Protein AF-A0A935D0E7-F1 (afdb_monomer_lite)

Radius of gyration: 33.86 Å; chains: 1; bounding box: 55×81×83 Å

Foldseek 3Di:
DDDPPPDDVVVVVVVVVVVVVVVVVVVVVVVVLVVLVVCLVVLLVVCCVQPVPVVVVVVVVLVVLCVVPVVVSVVVVVVCVSCVSVVSVVSVVVSVVVVVVVVVVVVVCVVVPVPPVDDDPPDPPPPPPPDPPDPDPVPDPPPPPVVPPD

Secondary structure (DSSP, 8-state):
--------HHHHHHHHHHHHHHHHHHHHHHHHHHHHHHHHHHHHHHHHHHHHHHHHHHHHHHHHHHHH-HHHHHHHHHHHHHTHHHHHHHHHHHHHHHHHHHHHHHHHHHTTTTSTTT-------TT-S-------GGG-----TTTT--

pLDDT: mean 80.81, std 18.35, range [42.19, 97.5]

Structure (mmCIF, N/CA/C/O backbone):
data_AF-A0A935D0E7-F1
#
_entry.id   AF-A0A935D0E7-F1
#
loop_
_atom_site.group_PDB
_atom_site.id
_atom_site.type_symbol
_atom_site.label_atom_id
_atom_site.label_alt_id
_atom_site.label_comp_id
_atom_site.label_asym_id
_atom_site.label_entity_id
_atom_site.label_seq_id
_atom_site.pdbx_PDB_ins_code
_atom_site.Cartn_x
_atom_site.Cartn_y
_atom_site.Cartn_z
_atom_site.occupancy
_atom_site.B_iso_or_equiv
_atom_site.auth_seq_id
_atom_site.auth_comp_id
_atom_site.auth_asym_id
_atom_site.auth_atom_id
_atom_site.pdbx_PDB_model_num
ATOM 1 N N . MET A 1 1 ? 31.004 20.300 -35.243 1.00 48.00 1 MET A N 1
ATOM 2 C CA . MET A 1 1 ? 31.658 19.564 -34.140 1.00 48.00 1 MET A CA 1
ATOM 3 C C . MET A 1 1 ? 30.841 18.300 -33.887 1.00 48.00 1 MET A C 1
ATOM 5 O O . MET A 1 1 ? 29.824 18.372 -33.214 1.00 48.00 1 MET A O 1
ATOM 9 N N . ASN A 1 2 ? 31.192 17.180 -34.531 1.00 52.72 2 ASN A N 1
ATOM 10 C CA . ASN A 1 2 ? 30.447 15.922 -34.398 1.00 52.72 2 ASN A CA 1
ATOM 11 C C . ASN A 1 2 ? 30.927 15.182 -33.148 1.00 52.72 2 ASN A C 1
ATOM 13 O O . ASN A 1 2 ? 32.074 14.750 -33.089 1.00 52.72 2 ASN A O 1
ATOM 17 N N . LYS A 1 3 ? 30.053 15.049 -32.148 1.00 64.88 3 LYS A N 1
ATOM 18 C CA . LYS A 1 3 ? 30.302 14.231 -30.961 1.00 64.88 3 LYS A CA 1
ATOM 19 C 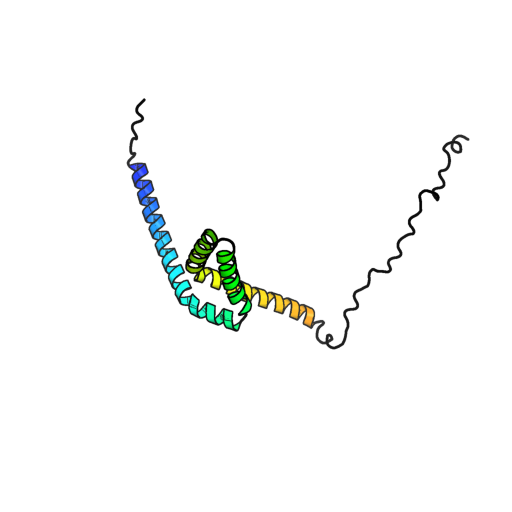C . LYS A 1 3 ? 29.925 12.791 -31.308 1.00 64.88 3 LYS A C 1
ATOM 21 O O . LYS A 1 3 ? 28.744 12.460 -31.346 1.00 64.88 3 LYS A O 1
ATOM 26 N N . SER A 1 4 ? 30.911 11.953 -31.620 1.00 63.38 4 SER A N 1
ATOM 27 C CA . SER A 1 4 ? 30.689 10.515 -31.759 1.00 63.38 4 SER A CA 1
ATOM 28 C C . SER A 1 4 ? 30.317 9.948 -30.387 1.00 63.38 4 SER A C 1
ATOM 30 O O . SER A 1 4 ? 31.065 10.064 -29.419 1.00 63.38 4 SER A O 1
ATOM 32 N N . ILE A 1 5 ? 29.116 9.382 -30.280 1.00 67.69 5 ILE A N 1
ATOM 33 C CA . ILE A 1 5 ? 28.682 8.659 -29.084 1.00 67.69 5 ILE A CA 1
ATOM 34 C C . ILE A 1 5 ? 29.410 7.312 -29.116 1.00 67.69 5 ILE A C 1
ATOM 36 O O . ILE A 1 5 ? 28.998 6.397 -29.826 1.00 67.69 5 ILE A O 1
ATOM 40 N N . SER A 1 6 ? 30.532 7.198 -28.404 1.00 67.06 6 SER A N 1
ATOM 41 C CA . SER A 1 6 ? 31.205 5.916 -28.212 1.00 67.06 6 SER A CA 1
ATOM 42 C C . SER A 1 6 ? 30.404 5.077 -27.214 1.00 67.06 6 SER A C 1
ATOM 44 O O . SER 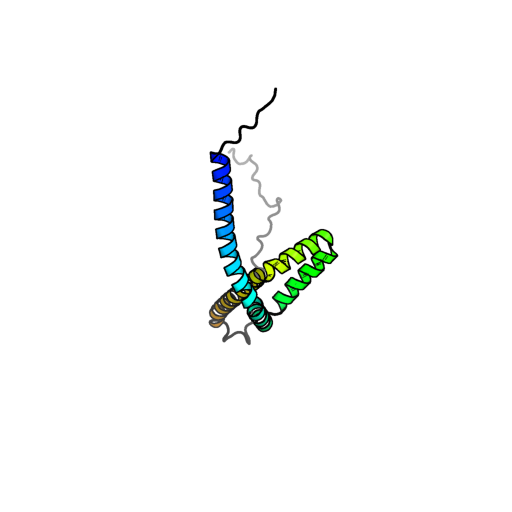A 1 6 ? 30.361 5.359 -26.016 1.00 67.06 6 SER A O 1
ATOM 46 N N . PHE A 1 7 ? 29.723 4.046 -27.716 1.00 65.12 7 PHE A N 1
ATOM 47 C CA . PHE A 1 7 ? 29.063 3.052 -26.874 1.00 65.12 7 PHE A CA 1
ATOM 48 C C . PHE A 1 7 ? 30.124 2.196 -26.180 1.00 65.12 7 PHE A C 1
ATOM 50 O O . PHE A 1 7 ? 30.702 1.286 -26.771 1.00 65.12 7 PHE A O 1
ATOM 57 N N . ASN A 1 8 ? 30.388 2.495 -24.909 1.00 78.44 8 ASN A N 1
ATOM 58 C CA . ASN A 1 8 ? 31.264 1.676 -24.081 1.00 78.44 8 ASN A CA 1
ATOM 59 C C . ASN A 1 8 ? 30.532 0.381 -23.702 1.00 78.44 8 ASN A C 1
ATOM 61 O O . ASN A 1 8 ? 29.491 0.419 -23.043 1.00 78.44 8 ASN A O 1
ATOM 65 N N . PHE A 1 9 ? 31.096 -0.769 -24.075 1.00 75.19 9 PHE A N 1
ATOM 66 C CA . PHE A 1 9 ? 30.544 -2.095 -23.766 1.00 75.19 9 PHE A CA 1
ATOM 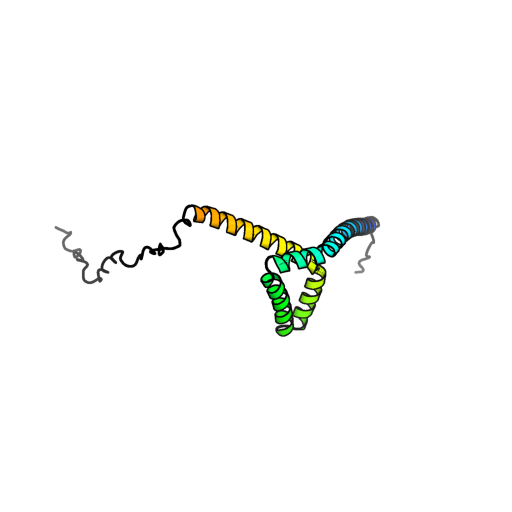67 C C . PHE A 1 9 ? 30.287 -2.289 -22.257 1.00 75.19 9 PHE A C 1
ATOM 69 O O . PHE A 1 9 ? 29.276 -2.868 -21.860 1.00 75.19 9 PHE A O 1
ATOM 76 N N . SER A 1 10 ? 31.127 -1.693 -21.403 1.00 80.62 10 SER A N 1
ATOM 77 C CA . SER A 1 10 ? 30.961 -1.685 -19.943 1.00 80.62 10 SER A CA 1
ATOM 78 C C . SER A 1 10 ? 29.691 -0.964 -19.466 1.00 80.62 10 SER A C 1
ATOM 80 O O . SER A 1 10 ? 29.066 -1.398 -18.502 1.00 80.62 10 SER A O 1
ATOM 82 N N . SER A 1 11 ? 29.263 0.109 -20.141 1.00 84.44 11 SER A N 1
ATOM 83 C CA . SER A 1 11 ? 28.008 0.806 -19.815 1.00 84.44 11 SER A CA 1
ATOM 84 C C . SER A 1 11 ? 26.786 -0.038 -20.180 1.00 84.44 11 SER A C 1
ATOM 86 O O . SER A 1 11 ? 25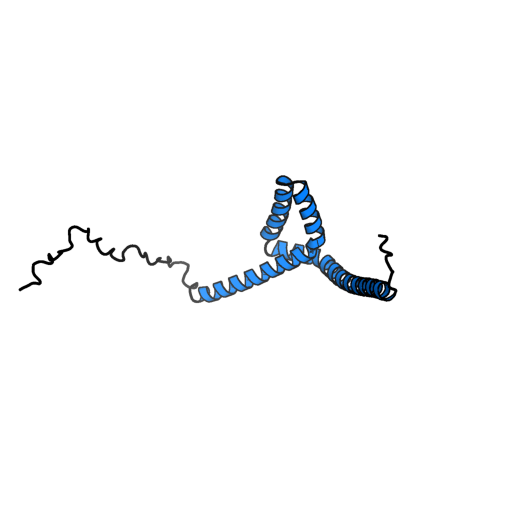.784 -0.024 -19.468 1.00 84.44 11 SER A O 1
ATOM 88 N N . LEU A 1 12 ? 26.889 -0.817 -21.258 1.00 87.94 12 LEU A N 1
ATOM 89 C CA . LEU A 1 12 ? 25.834 -1.717 -21.719 1.00 87.94 12 LEU A CA 1
ATOM 90 C C . LEU A 1 12 ? 25.657 -2.900 -20.752 1.00 87.94 12 LEU A C 1
ATOM 92 O O . LEU A 1 12 ? 24.531 -3.231 -20.383 1.00 87.94 12 LEU A O 1
ATOM 96 N N . ILE A 1 13 ? 26.768 -3.449 -20.244 1.00 92.12 13 ILE A N 1
ATOM 97 C CA . ILE A 1 13 ? 26.773 -4.456 -19.172 1.00 92.12 13 ILE A CA 1
ATOM 98 C C . ILE A 1 13 ? 26.092 -3.932 -17.898 1.00 92.12 13 ILE A C 1
ATOM 100 O O . ILE A 1 13 ? 25.287 -4.643 -17.300 1.00 92.12 13 ILE A O 1
ATOM 104 N N . GLY A 1 14 ? 26.349 -2.678 -17.507 1.00 93.38 14 GLY A N 1
ATOM 105 C CA . GLY A 1 14 ? 25.733 -2.069 -16.323 1.00 93.38 14 GLY A CA 1
ATOM 106 C C . GLY A 1 14 ? 24.210 -1.953 -16.436 1.00 93.38 14 GLY A C 1
ATOM 107 O O . GLY A 1 14 ? 23.494 -2.269 -15.487 1.00 93.38 14 GLY A O 1
ATOM 108 N N . ILE A 1 15 ? 23.704 -1.573 -17.613 1.00 94.44 15 ILE A N 1
ATOM 109 C CA . ILE A 1 15 ? 22.260 -1.504 -17.891 1.00 94.44 15 ILE A CA 1
ATOM 110 C C . ILE A 1 15 ? 21.629 -2.901 -17.846 1.00 94.44 15 ILE A C 1
ATOM 112 O O . ILE A 1 15 ? 20.557 -3.068 -17.268 1.00 94.44 15 ILE A O 1
ATOM 116 N N . ILE A 1 16 ? 22.299 -3.915 -18.403 1.00 95.31 16 ILE A N 1
ATOM 117 C CA . ILE A 1 16 ? 21.829 -5.307 -18.350 1.00 95.31 16 ILE A CA 1
ATOM 118 C C . ILE A 1 16 ? 21.747 -5.793 -16.900 1.00 95.31 16 ILE A C 1
ATOM 120 O O . ILE A 1 16 ? 20.733 -6.362 -16.504 1.00 95.31 16 ILE A O 1
ATOM 124 N N . ILE A 1 17 ? 22.771 -5.526 -16.087 1.00 96.12 17 ILE A N 1
ATOM 125 C CA . ILE A 1 17 ? 22.786 -5.895 -14.665 1.00 96.12 17 ILE A CA 1
ATOM 126 C C . ILE A 1 17 ? 21.652 -5.195 -13.909 1.00 96.12 17 ILE A C 1
ATOM 128 O O . ILE A 1 17 ? 20.941 -5.847 -13.146 1.00 96.12 17 ILE A O 1
ATOM 132 N N . LEU A 1 18 ? 21.431 -3.898 -14.156 1.00 96.56 18 LEU A N 1
ATOM 133 C CA . LEU A 1 18 ? 20.319 -3.145 -13.572 1.00 96.56 18 LEU A CA 1
ATOM 134 C C . LEU A 1 18 ? 18.964 -3.762 -13.949 1.00 96.56 18 LEU A C 1
ATOM 136 O O . LEU A 1 18 ? 18.104 -3.917 -13.086 1.00 96.56 18 LEU A O 1
ATOM 140 N N . LEU A 1 19 ? 18.774 -4.137 -15.216 1.00 96.56 19 LEU A N 1
ATOM 141 C CA . LEU A 1 19 ? 17.540 -4.765 -15.693 1.00 96.56 19 LEU A CA 1
ATOM 142 C C . LEU A 1 19 ? 17.312 -6.136 -15.052 1.00 96.56 19 LEU A C 1
ATOM 144 O O . LEU A 1 19 ? 16.203 -6.417 -14.606 1.00 96.56 19 LEU A O 1
ATOM 148 N N . VAL A 1 20 ? 18.351 -6.970 -14.956 1.00 97.44 20 VAL A N 1
ATOM 149 C CA . VAL A 1 20 ? 18.270 -8.290 -14.309 1.00 97.44 20 VAL A CA 1
ATOM 150 C C . VAL A 1 20 ? 17.959 -8.143 -12.820 1.00 97.44 20 VAL A C 1
ATOM 152 O O . VAL A 1 20 ? 17.071 -8.822 -12.302 1.00 97.44 20 VAL A O 1
ATOM 155 N N . PHE A 1 21 ? 18.636 -7.224 -12.132 1.00 97.50 21 PHE A N 1
ATOM 156 C CA . PHE A 1 21 ? 18.396 -6.958 -10.716 1.00 97.50 21 PHE A CA 1
ATOM 157 C C . PHE A 1 21 ? 17.000 -6.371 -10.467 1.00 97.50 21 PHE A C 1
ATOM 159 O O . PHE A 1 21 ? 16.285 -6.815 -9.568 1.00 97.50 21 PHE A O 1
ATOM 166 N N . GLY A 1 22 ? 16.570 -5.424 -11.303 1.00 97.44 22 GLY A N 1
ATOM 167 C CA . GLY A 1 22 ? 15.228 -4.851 -11.262 1.00 97.44 22 GLY A CA 1
ATOM 168 C C . GLY A 1 22 ? 14.145 -5.900 -11.511 1.00 97.44 22 GLY A C 1
ATOM 169 O O . GLY A 1 22 ? 13.152 -5.936 -10.787 1.00 97.44 22 GLY A O 1
ATOM 170 N N . TYR A 1 23 ? 14.356 -6.806 -12.468 1.00 97.06 23 TYR A N 1
ATOM 171 C CA . TYR A 1 23 ? 13.462 -7.936 -12.717 1.00 97.06 23 TYR A CA 1
ATOM 172 C C . TYR A 1 23 ? 13.373 -8.871 -11.507 1.00 97.06 23 TYR A C 1
ATOM 174 O O . TYR A 1 23 ? 12.277 -9.279 -11.120 1.00 97.06 23 TYR A O 1
ATOM 182 N N . PHE A 1 24 ? 14.507 -9.176 -10.872 1.00 97.25 24 PHE A N 1
ATOM 183 C CA . PHE A 1 24 ? 14.535 -9.995 -9.664 1.00 97.25 24 PHE A CA 1
ATOM 184 C C . PHE A 1 24 ? 13.732 -9.353 -8.520 1.00 97.25 24 PHE A C 1
ATOM 186 O O . PHE A 1 24 ? 12.837 -9.993 -7.966 1.00 97.25 24 PHE A O 1
ATOM 193 N N . LEU A 1 25 ? 13.970 -8.070 -8.221 1.00 97.31 25 LEU A N 1
ATOM 194 C CA . LEU A 1 25 ? 13.200 -7.306 -7.228 1.00 97.31 25 LEU A CA 1
ATOM 195 C C . LEU A 1 25 ? 11.705 -7.270 -7.557 1.00 97.31 25 LEU A C 1
ATOM 197 O O . LEU A 1 25 ? 10.868 -7.474 -6.677 1.00 97.31 25 LEU A O 1
ATOM 201 N N . PHE A 1 26 ? 11.361 -7.043 -8.825 1.00 96.69 26 PHE A N 1
ATOM 202 C CA . PHE A 1 26 ? 9.977 -7.025 -9.284 1.00 96.69 26 PHE A CA 1
ATOM 203 C C . PHE A 1 26 ? 9.298 -8.388 -9.106 1.00 96.69 26 PHE A C 1
ATOM 205 O O . PHE A 1 26 ? 8.142 -8.449 -8.692 1.00 96.69 26 PHE A O 1
ATOM 212 N N . SER A 1 27 ? 10.015 -9.487 -9.352 1.00 95.69 27 SER A N 1
ATOM 213 C CA . SER A 1 27 ? 9.513 -10.847 -9.129 1.00 95.69 27 SER A CA 1
ATOM 214 C C . SER A 1 27 ? 9.188 -11.096 -7.653 1.00 95.69 27 SER A C 1
ATOM 216 O O . SER A 1 27 ? 8.107 -11.587 -7.324 1.00 95.69 27 SER A O 1
ATOM 218 N N . VAL A 1 28 ? 10.073 -10.670 -6.749 1.00 96.44 28 VAL A N 1
ATOM 219 C CA . VAL A 1 28 ? 9.840 -10.750 -5.300 1.00 96.44 28 VAL A CA 1
ATOM 220 C C . VAL A 1 28 ? 8.627 -9.906 -4.898 1.00 96.44 28 VAL A C 1
ATOM 222 O O . VAL A 1 28 ? 7.715 -10.404 -4.237 1.00 96.44 28 VAL A O 1
ATOM 225 N N . ALA A 1 29 ? 8.561 -8.651 -5.351 1.00 95.12 29 ALA A N 1
ATOM 226 C CA . ALA A 1 29 ? 7.433 -7.762 -5.078 1.00 95.12 29 ALA A CA 1
ATOM 227 C C . ALA A 1 29 ? 6.103 -8.333 -5.598 1.00 95.12 29 ALA A C 1
ATOM 229 O O . ALA A 1 29 ? 5.084 -8.246 -4.912 1.00 95.12 29 ALA A O 1
ATOM 230 N N . LYS A 1 30 ? 6.111 -8.976 -6.772 1.00 95.25 30 LYS A N 1
ATOM 231 C CA . LYS A 1 30 ? 4.942 -9.648 -7.351 1.00 95.25 30 LYS A CA 1
ATOM 232 C C . LYS A 1 30 ? 4.418 -10.755 -6.439 1.00 95.25 30 LYS A C 1
ATOM 234 O O . LYS A 1 30 ? 3.206 -10.857 -6.267 1.00 95.25 30 LYS A O 1
ATOM 239 N N . ILE A 1 31 ? 5.295 -11.561 -5.841 1.00 95.75 31 ILE A N 1
ATOM 240 C CA . ILE A 1 31 ? 4.883 -12.625 -4.912 1.00 95.75 31 ILE A CA 1
ATOM 241 C C . ILE A 1 31 ? 4.167 -12.018 -3.699 1.00 95.75 31 ILE A C 1
ATOM 243 O O . ILE A 1 31 ? 3.050 -12.428 -3.383 1.00 95.75 31 ILE A O 1
ATOM 247 N N . PHE A 1 32 ? 4.752 -10.995 -3.069 1.00 94.88 32 PHE A N 1
ATOM 248 C CA . PHE A 1 32 ? 4.113 -10.296 -1.947 1.00 94.88 32 PHE A CA 1
ATOM 249 C C . PHE A 1 32 ? 2.775 -9.664 -2.339 1.00 94.88 32 PHE A C 1
ATOM 251 O O . PHE A 1 32 ? 1.798 -9.775 -1.597 1.00 94.88 32 PHE A O 1
ATOM 258 N N . TYR A 1 33 ? 2.708 -9.053 -3.523 1.00 94.31 33 TYR A N 1
ATOM 259 C CA . TYR A 1 33 ? 1.476 -8.474 -4.043 1.00 94.31 33 TYR A CA 1
ATOM 260 C C . TYR A 1 33 ? 0.376 -9.523 -4.207 1.00 94.31 33 TYR A C 1
ATOM 262 O O . TYR A 1 33 ? -0.748 -9.294 -3.772 1.00 94.31 33 TYR A O 1
ATOM 270 N N . ILE A 1 34 ? 0.695 -10.689 -4.777 1.00 94.94 34 ILE A N 1
ATOM 271 C CA . ILE A 1 34 ? -0.259 -11.793 -4.944 1.00 94.94 34 ILE A CA 1
ATOM 272 C C . ILE A 1 34 ? -0.781 -12.260 -3.582 1.00 94.94 34 ILE A C 1
ATOM 274 O O . ILE A 1 34 ? -1.988 -12.422 -3.419 1.00 94.94 34 ILE A O 1
ATOM 278 N N . ILE A 1 35 ? 0.097 -12.425 -2.590 1.00 95.31 35 ILE A N 1
ATOM 279 C CA . ILE A 1 35 ? -0.304 -12.813 -1.229 1.00 95.31 35 ILE A CA 1
ATOM 280 C C . ILE A 1 35 ? -1.282 -11.786 -0.646 1.00 95.31 35 ILE A C 1
ATOM 282 O O . ILE A 1 35 ? -2.337 -12.153 -0.128 1.00 95.31 35 ILE A O 1
ATOM 286 N N . PHE A 1 36 ? -0.972 -10.494 -0.764 1.00 94.50 36 PHE A N 1
ATOM 287 C CA . PHE A 1 36 ? -1.849 -9.432 -0.271 1.00 94.50 36 PHE A CA 1
ATOM 288 C C . PHE A 1 36 ? -3.168 -9.360 -1.051 1.00 94.50 36 PHE A C 1
ATOM 290 O O . PHE A 1 36 ? -4.218 -9.065 -0.475 1.00 94.50 36 PHE A O 1
ATOM 297 N N . LEU A 1 37 ? -3.144 -9.657 -2.349 1.00 95.44 37 LEU A N 1
ATOM 298 C CA . LEU A 1 37 ? -4.340 -9.719 -3.179 1.00 95.44 37 LEU A CA 1
ATOM 299 C C . LEU A 1 37 ? -5.262 -10.862 -2.732 1.00 95.44 37 LEU A C 1
ATOM 301 O O . LEU A 1 37 ? -6.463 -10.653 -2.602 1.00 95.44 37 LEU A O 1
ATOM 305 N N . TYR A 1 38 ? -4.721 -12.034 -2.394 1.00 95.75 38 TYR A N 1
ATOM 306 C CA . TYR A 1 38 ? -5.510 -13.119 -1.796 1.00 95.75 38 TYR A CA 1
ATOM 307 C C . TYR A 1 38 ? -6.000 -12.792 -0.380 1.00 95.75 38 TYR A C 1
ATOM 309 O O . TYR A 1 38 ? -7.099 -13.193 -0.001 1.00 95.75 38 TYR A O 1
ATOM 317 N N . ALA A 1 39 ? -5.232 -12.022 0.394 1.00 95.06 39 ALA A N 1
ATOM 318 C CA . ALA A 1 39 ? -5.653 -11.549 1.712 1.00 95.06 39 ALA A CA 1
ATOM 319 C C . ALA A 1 39 ? -6.726 -10.446 1.646 1.00 95.06 39 ALA A C 1
ATOM 321 O O . ALA A 1 39 ? -7.443 -10.224 2.618 1.00 95.06 39 ALA A O 1
ATOM 322 N N . THR A 1 40 ? -6.866 -9.759 0.509 1.00 94.94 40 THR A N 1
ATOM 323 C CA . THR A 1 40 ? -7.803 -8.641 0.304 1.00 94.94 40 THR A CA 1
ATOM 324 C C . THR A 1 40 ? -9.254 -8.974 0.661 1.00 94.94 40 THR A C 1
ATOM 326 O O . THR A 1 40 ? -9.811 -8.242 1.479 1.00 94.94 40 THR A O 1
ATOM 329 N N . PRO A 1 41 ? -9.895 -10.038 0.130 1.00 95.00 41 PRO A N 1
ATOM 330 C CA . PRO A 1 41 ? -11.271 -10.370 0.505 1.00 95.00 41 PRO A CA 1
ATOM 331 C C . PRO A 1 41 ? -11.418 -10.615 2.012 1.00 95.00 41 PRO A C 1
ATOM 333 O O . PRO A 1 41 ? -12.366 -10.124 2.624 1.00 95.00 41 PRO A O 1
ATOM 336 N N . LEU A 1 42 ? -10.447 -11.296 2.628 1.00 95.94 42 LEU A N 1
ATOM 337 C CA . LEU A 1 42 ? -10.443 -11.551 4.067 1.00 95.94 42 LEU A CA 1
ATOM 338 C C . LEU A 1 42 ? -10.334 -10.245 4.873 1.00 95.94 42 LEU A C 1
ATOM 340 O O . LEU A 1 42 ? -11.109 -10.024 5.803 1.00 95.94 42 LEU A O 1
ATOM 344 N N . LEU A 1 43 ? -9.410 -9.355 4.496 1.00 95.06 43 LEU A N 1
ATOM 345 C CA . LEU A 1 43 ? -9.233 -8.044 5.128 1.00 95.06 43 LEU A CA 1
ATOM 346 C C . LEU A 1 43 ? -10.473 -7.167 4.975 1.00 95.06 43 LEU A C 1
ATOM 348 O O . LEU A 1 43 ? -10.861 -6.483 5.919 1.00 95.06 43 LEU A O 1
ATOM 352 N N . LEU A 1 44 ? -11.109 -7.194 3.806 1.00 95.25 44 LEU A N 1
ATOM 353 C CA . LEU A 1 44 ? -12.296 -6.397 3.527 1.00 95.25 44 LEU A CA 1
ATOM 354 C C . LEU A 1 44 ? -13.456 -6.812 4.440 1.00 95.25 44 LEU A C 1
ATOM 356 O O . LEU A 1 44 ? -14.083 -5.948 5.052 1.00 95.25 44 LEU A O 1
ATOM 360 N N . ILE A 1 45 ? -13.675 -8.120 4.612 1.00 95.81 45 ILE A N 1
ATOM 361 C CA . ILE A 1 45 ? -14.669 -8.661 5.553 1.00 95.81 45 ILE A CA 1
ATOM 362 C C . ILE A 1 45 ? -14.313 -8.275 6.995 1.00 95.81 45 ILE A C 1
ATOM 364 O O . ILE A 1 45 ? -15.168 -7.780 7.730 1.00 95.81 45 ILE A O 1
ATOM 368 N N . ALA A 1 46 ? -13.050 -8.437 7.400 1.00 94.75 46 ALA A N 1
ATOM 369 C CA . ALA A 1 46 ? -12.603 -8.104 8.752 1.00 94.75 46 ALA A CA 1
ATOM 370 C C . ALA A 1 46 ? -12.814 -6.616 9.089 1.00 94.75 46 ALA A C 1
ATOM 372 O O . ALA A 1 46 ? -13.336 -6.283 10.155 1.00 94.75 46 ALA A O 1
ATOM 373 N N . ILE A 1 47 ? -12.467 -5.713 8.168 1.00 95.12 47 ILE A N 1
ATOM 374 C CA . ILE A 1 47 ? -12.665 -4.266 8.325 1.00 95.12 47 ILE A CA 1
ATOM 375 C C . ILE A 1 47 ? -14.153 -3.927 8.376 1.00 95.12 47 ILE A C 1
ATOM 377 O O . ILE A 1 47 ? -14.553 -3.091 9.185 1.00 95.12 47 ILE A O 1
ATOM 381 N N . LEU A 1 48 ? -14.979 -4.577 7.553 1.00 95.69 48 LEU A N 1
ATOM 382 C CA . LEU A 1 48 ? -16.420 -4.340 7.534 1.00 95.69 48 LEU A CA 1
ATOM 383 C C . LEU A 1 48 ? -17.072 -4.697 8.878 1.00 95.69 48 LEU A C 1
ATOM 385 O O . LEU A 1 48 ? -17.922 -3.950 9.357 1.00 95.69 48 LEU A O 1
ATOM 389 N N . ILE A 1 49 ? -16.636 -5.791 9.507 1.00 95.31 49 ILE A N 1
ATOM 390 C CA . ILE A 1 49 ? -17.112 -6.207 10.834 1.00 95.31 49 ILE A CA 1
ATOM 391 C C . ILE A 1 49 ? -16.588 -5.265 11.925 1.00 95.31 49 ILE A C 1
ATOM 393 O O . ILE A 1 49 ? -17.324 -4.913 12.842 1.00 95.31 49 ILE A O 1
ATOM 397 N N . MET A 1 50 ? -15.320 -4.848 11.853 1.00 93.12 50 MET A N 1
ATOM 398 C CA . MET A 1 50 ? -14.715 -4.042 12.914 1.00 93.12 50 MET A CA 1
ATOM 399 C C . MET A 1 50 ? -15.098 -2.560 12.876 1.00 93.12 50 MET A C 1
ATOM 401 O O . MET A 1 50 ? -15.334 -1.982 13.935 1.00 93.12 50 MET A O 1
ATOM 405 N N . LYS A 1 51 ? -15.051 -1.920 11.702 1.00 92.75 51 LYS A N 1
ATOM 406 C CA . LYS A 1 51 ? -15.265 -0.472 11.537 1.00 92.75 51 LYS A CA 1
ATOM 407 C C . LYS A 1 51 ? -15.596 -0.117 10.082 1.00 92.75 51 LYS A C 1
ATOM 409 O O . LYS A 1 51 ? -14.781 0.467 9.359 1.00 92.75 51 LYS A O 1
ATOM 414 N N . LYS A 1 52 ? -16.812 -0.468 9.652 1.00 93.50 52 LYS A N 1
ATOM 415 C CA . LYS A 1 52 ? -17.331 -0.239 8.288 1.00 93.50 52 LYS A CA 1
ATOM 416 C C . LYS A 1 52 ? -17.221 1.215 7.818 1.00 93.50 52 LYS A C 1
ATOM 418 O O . LYS A 1 52 ? -17.045 1.470 6.627 1.00 93.50 52 LYS A O 1
ATOM 423 N N . GLU A 1 53 ? -17.281 2.178 8.736 1.00 92.94 53 GLU A N 1
ATOM 424 C CA . GLU A 1 53 ? -17.242 3.610 8.438 1.00 92.94 53 GLU A CA 1
ATOM 425 C C . GLU A 1 53 ? -15.924 4.015 7.770 1.00 92.94 53 GLU A C 1
ATOM 427 O O . GLU A 1 53 ? -15.932 4.883 6.895 1.00 92.94 53 GLU A O 1
ATOM 432 N N . LEU A 1 54 ? -14.795 3.378 8.123 1.00 91.12 54 LEU A N 1
ATOM 433 C CA . LEU A 1 54 ? -13.513 3.649 7.461 1.00 91.12 54 LEU A CA 1
ATOM 434 C C . LEU A 1 54 ? -13.559 3.268 5.981 1.00 91.12 54 LEU A C 1
ATOM 436 O O . LEU A 1 54 ? -13.096 4.041 5.140 1.00 91.12 54 LEU A O 1
ATOM 440 N N . LEU A 1 55 ? -14.133 2.103 5.678 1.00 92.81 55 LEU A N 1
ATOM 441 C CA . LEU A 1 55 ? -14.219 1.580 4.319 1.00 92.81 55 LEU A CA 1
ATOM 442 C C . LEU A 1 55 ? -15.119 2.474 3.455 1.00 92.81 55 LEU A C 1
ATOM 444 O O . LEU A 1 55 ? -14.709 2.932 2.388 1.00 92.81 55 LEU A O 1
ATOM 448 N N . PHE A 1 56 ? -16.315 2.807 3.947 1.00 94.75 56 PHE A N 1
ATOM 449 C CA . PHE A 1 56 ? -17.234 3.696 3.234 1.00 94.75 56 PHE A CA 1
ATOM 450 C C . PHE A 1 56 ? -16.678 5.112 3.078 1.00 94.75 56 PHE A C 1
ATOM 452 O O . PHE A 1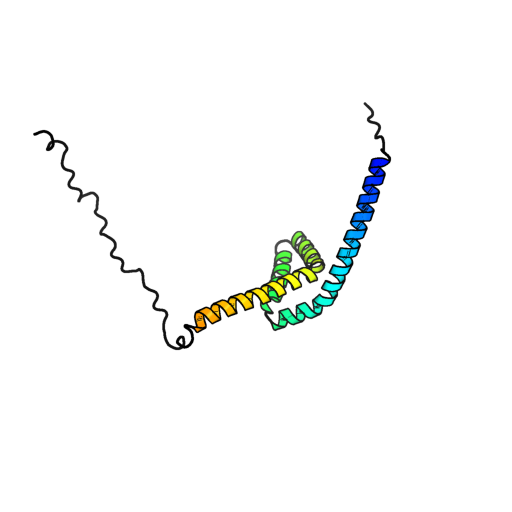 56 ? -16.819 5.708 2.012 1.00 94.75 56 PHE A O 1
ATOM 459 N N . SER A 1 57 ? -16.010 5.651 4.102 1.00 94.25 57 SER A N 1
ATOM 460 C CA . SER A 1 57 ? -15.365 6.966 4.023 1.00 94.25 57 SER A CA 1
ATOM 461 C C . SER A 1 57 ? -14.279 6.995 2.947 1.00 94.25 57 SER A C 1
ATOM 463 O O . SER A 1 57 ? -14.183 7.963 2.194 1.00 94.25 57 SER A O 1
ATOM 465 N N . TYR A 1 58 ? -13.499 5.921 2.812 1.00 92.88 58 TYR A N 1
ATOM 466 C CA . TYR A 1 58 ? -12.486 5.799 1.768 1.00 92.88 58 TYR A CA 1
ATOM 467 C C . TYR A 1 58 ? -13.085 5.802 0.357 1.00 92.88 58 TYR A C 1
ATOM 469 O O . TYR A 1 58 ? -12.705 6.644 -0.460 1.00 92.88 58 TYR A O 1
ATOM 477 N N . PHE A 1 59 ? -14.074 4.948 0.079 1.00 93.00 59 PHE A N 1
ATOM 478 C CA . PHE A 1 59 ? -14.718 4.927 -1.240 1.00 93.00 59 PHE A CA 1
ATOM 479 C C . PHE A 1 59 ? -15.482 6.222 -1.536 1.00 93.00 59 PHE A C 1
ATOM 481 O O . PHE A 1 59 ? -15.449 6.719 -2.663 1.00 93.00 59 PHE A O 1
ATOM 488 N N . LYS A 1 60 ? -16.098 6.835 -0.518 1.00 95.31 60 LYS A N 1
ATOM 489 C CA . LYS A 1 60 ? -16.728 8.154 -0.641 1.00 95.31 60 LYS A CA 1
ATOM 490 C C . LYS A 1 60 ? -15.711 9.220 -1.045 1.00 95.31 60 LYS A C 1
ATOM 492 O O . LYS A 1 60 ? -16.005 10.006 -1.938 1.00 95.31 60 LYS A O 1
ATOM 497 N N . LYS A 1 61 ? -14.513 9.234 -0.447 1.00 93.75 61 LYS A N 1
ATOM 498 C CA . LYS A 1 61 ? -13.436 10.169 -0.821 1.00 93.75 61 LYS A CA 1
ATOM 499 C C . LYS A 1 61 ? -13.009 9.998 -2.275 1.00 93.75 61 LYS A C 1
ATOM 501 O O . LYS A 1 61 ? -12.874 10.998 -2.970 1.00 93.75 61 LYS A O 1
ATOM 506 N N . ILE A 1 62 ? -12.857 8.761 -2.751 1.00 93.38 62 ILE A N 1
ATOM 507 C CA . ILE A 1 62 ? -12.538 8.491 -4.162 1.00 93.38 62 ILE A CA 1
ATOM 508 C C . ILE A 1 62 ? -13.633 9.056 -5.074 1.00 93.38 62 ILE A C 1
ATOM 510 O O . ILE A 1 62 ? -13.333 9.807 -5.999 1.00 93.38 62 ILE A O 1
ATOM 514 N N . GLY A 1 63 ? -14.902 8.769 -4.774 1.00 94.12 63 GLY A N 1
ATOM 515 C CA . GLY A 1 63 ? -16.032 9.287 -5.547 1.00 94.12 63 GLY A CA 1
ATOM 516 C C . GLY A 1 63 ? -16.104 10.816 -5.551 1.00 94.12 63 GLY A C 1
ATOM 517 O O . GLY A 1 63 ? -16.339 11.423 -6.594 1.00 94.12 63 GLY A O 1
ATOM 518 N N . THR A 1 64 ? -15.856 11.459 -4.409 1.00 95.06 64 THR A N 1
ATOM 519 C CA . THR A 1 64 ? -15.795 12.923 -4.316 1.00 95.06 64 THR A CA 1
ATOM 520 C C . THR A 1 64 ? -14.635 13.491 -5.137 1.00 95.06 64 THR A C 1
ATOM 522 O O . THR A 1 64 ? -14.834 14.463 -5.859 1.00 95.06 64 THR A O 1
ATOM 525 N N . ASN A 1 65 ? -13.455 12.866 -5.102 1.00 93.44 65 ASN A N 1
ATOM 526 C CA . ASN A 1 65 ? -12.292 13.312 -5.875 1.00 93.44 65 ASN A CA 1
ATOM 527 C C . ASN A 1 65 ? -12.542 13.243 -7.388 1.00 93.44 65 ASN A C 1
ATOM 529 O O . ASN A 1 65 ? -12.124 14.142 -8.112 1.00 93.44 65 ASN A O 1
ATOM 533 N N . ILE A 1 66 ? -13.261 12.217 -7.858 1.00 94.69 66 ILE A N 1
ATOM 534 C CA . ILE A 1 66 ? -13.677 12.098 -9.264 1.00 94.69 66 ILE A CA 1
ATOM 535 C C . ILE A 1 66 ? -14.645 13.224 -9.648 1.00 94.69 66 ILE A C 1
ATOM 537 O O . ILE A 1 66 ? -14.531 13.780 -10.734 1.00 94.69 66 ILE A O 1
ATOM 541 N N . LYS A 1 67 ? -15.576 13.598 -8.764 1.00 94.69 67 LYS A N 1
ATOM 542 C CA . LYS A 1 67 ? -16.526 14.692 -9.031 1.00 94.69 67 LYS A CA 1
ATOM 543 C C . LYS A 1 67 ? -15.861 16.069 -9.060 1.00 94.69 67 LYS A C 1
ATOM 545 O O . LYS A 1 67 ? -16.251 16.898 -9.871 1.00 94.69 67 LYS A O 1
ATOM 550 N N . LEU A 1 68 ? -14.895 16.314 -8.171 1.00 94.62 68 LEU A N 1
ATOM 551 C CA . LEU A 1 68 ? -14.198 17.601 -8.073 1.00 94.62 68 LEU A CA 1
ATOM 552 C C . LEU A 1 68 ? -13.218 17.815 -9.231 1.00 94.62 68 LEU A C 1
ATOM 554 O O . LEU A 1 68 ? -13.198 18.886 -9.827 1.00 94.62 68 LEU A O 1
ATOM 558 N N . SER A 1 69 ? -12.436 16.786 -9.559 1.00 94.12 69 SER A N 1
ATOM 559 C CA . SER A 1 69 ? -11.421 16.840 -10.610 1.00 94.12 69 SER A CA 1
ATOM 560 C C . SER A 1 69 ? -11.443 15.533 -11.402 1.00 94.12 69 SER A C 1
ATOM 562 O O . SER A 1 69 ? -10.716 14.612 -11.038 1.00 94.12 69 SER A O 1
ATOM 564 N N . PRO A 1 70 ? -12.226 15.420 -12.491 1.00 92.75 70 PRO A N 1
ATOM 565 C CA . PRO A 1 70 ? -12.455 14.147 -13.180 1.00 92.75 70 PRO A CA 1
ATOM 566 C C . PRO A 1 70 ? -11.177 13.426 -13.610 1.00 92.75 70 PRO A C 1
ATOM 568 O O . PRO A 1 70 ? -10.985 12.265 -13.263 1.00 92.75 70 PRO A O 1
ATOM 571 N N . LEU A 1 71 ? -10.259 14.120 -14.290 1.00 95.25 71 LEU A N 1
ATOM 572 C CA . LEU A 1 71 ? -9.015 13.515 -14.778 1.00 95.25 71 LEU A CA 1
ATOM 573 C C . LEU A 1 71 ? -8.139 12.996 -13.626 1.00 95.25 71 LEU A C 1
ATOM 575 O O . LEU A 1 71 ? -7.756 11.827 -13.596 1.00 95.25 71 LEU A O 1
ATOM 579 N N . VAL A 1 72 ? -7.856 13.865 -12.653 1.00 93.88 72 VAL A N 1
ATOM 580 C CA . VAL A 1 72 ? -7.004 13.540 -11.499 1.00 93.88 72 VAL A CA 1
ATOM 581 C C . VAL A 1 72 ? -7.673 12.499 -10.601 1.00 93.88 72 VAL A C 1
ATOM 583 O O . VAL A 1 72 ? -7.019 11.585 -10.109 1.00 93.88 72 VAL A O 1
ATOM 586 N N . GLY A 1 73 ? -8.983 12.601 -10.403 1.00 92.38 73 GLY A N 1
ATOM 587 C CA . GLY A 1 73 ? -9.770 11.684 -9.593 1.00 92.38 73 GLY A CA 1
ATOM 588 C C . GLY A 1 73 ? -9.835 10.283 -10.190 1.00 92.38 73 GLY A C 1
ATOM 589 O O . GLY A 1 73 ? -9.701 9.318 -9.443 1.00 92.38 73 GLY A O 1
ATOM 590 N N . ILE A 1 74 ? -9.971 10.153 -11.515 1.00 94.62 74 ILE A N 1
ATOM 591 C CA . ILE A 1 74 ? -9.928 8.855 -12.206 1.00 94.62 74 ILE A CA 1
ATOM 592 C C . ILE A 1 74 ? -8.535 8.235 -12.091 1.00 94.62 74 ILE A C 1
ATOM 594 O O . ILE A 1 74 ? -8.429 7.076 -11.696 1.00 94.62 74 ILE A O 1
ATOM 598 N N . LEU A 1 75 ? -7.471 9.000 -12.363 1.00 95.88 75 LEU A N 1
ATOM 599 C CA . LEU A 1 75 ? -6.092 8.523 -12.197 1.00 95.88 75 LEU A CA 1
ATOM 600 C C . LEU A 1 75 ? -5.844 8.041 -10.762 1.00 95.88 75 LEU A C 1
ATOM 602 O O . LEU A 1 75 ? -5.388 6.918 -10.553 1.00 95.88 75 LEU A O 1
ATOM 606 N N . ASN A 1 76 ? -6.235 8.844 -9.772 1.00 93.25 76 ASN A N 1
ATOM 607 C CA . ASN A 1 76 ? -6.140 8.476 -8.362 1.00 93.25 76 ASN A CA 1
ATOM 608 C C . ASN A 1 76 ? -6.989 7.247 -8.021 1.00 93.25 76 ASN A C 1
ATOM 610 O O . ASN A 1 76 ? -6.559 6.425 -7.220 1.00 93.25 76 ASN A O 1
ATOM 614 N N . GLY A 1 77 ? -8.173 7.103 -8.618 1.00 94.31 77 GLY A N 1
ATOM 615 C CA . GLY A 1 77 ? -9.040 5.940 -8.449 1.00 94.31 77 GLY A CA 1
ATOM 616 C C . GLY A 1 77 ? -8.401 4.657 -8.979 1.00 94.31 77 GLY A C 1
ATOM 617 O O . GLY A 1 77 ? -8.386 3.654 -8.269 1.00 94.31 77 GLY A O 1
ATOM 618 N N . ILE A 1 78 ? -7.806 4.701 -10.175 1.00 95.94 78 ILE A N 1
ATOM 619 C CA . ILE A 1 78 ? -7.088 3.568 -10.781 1.00 95.94 78 ILE A CA 1
ATOM 620 C C . ILE A 1 78 ? -5.885 3.179 -9.920 1.00 95.94 78 ILE A C 1
ATOM 622 O O . ILE A 1 78 ? -5.717 2.006 -9.589 1.00 95.94 78 ILE A O 1
ATOM 626 N N . VAL A 1 79 ? -5.081 4.159 -9.497 1.00 95.75 79 VAL A N 1
ATOM 627 C CA . VAL A 1 79 ? -3.952 3.918 -8.588 1.00 95.75 79 VAL A CA 1
ATOM 628 C C . VAL A 1 79 ? -4.448 3.325 -7.268 1.00 95.75 79 VAL A C 1
ATOM 630 O O . VAL A 1 79 ? -3.903 2.327 -6.808 1.00 95.75 79 VAL A O 1
ATOM 633 N N . SER A 1 80 ? -5.523 3.860 -6.683 1.00 94.19 80 SER A N 1
ATOM 634 C CA . SER A 1 80 ? -6.121 3.296 -5.466 1.00 94.19 80 SER A CA 1
ATOM 635 C C . SER A 1 80 ? -6.565 1.852 -5.647 1.00 94.19 80 SER A C 1
ATOM 637 O O . SER A 1 80 ? -6.355 1.051 -4.747 1.00 94.19 80 SER A O 1
ATOM 639 N N . LEU A 1 81 ? -7.148 1.504 -6.796 1.00 93.69 81 LEU A N 1
ATOM 640 C CA . LEU A 1 81 ? -7.589 0.141 -7.072 1.00 93.69 81 LEU A CA 1
ATOM 641 C C . LEU A 1 81 ? -6.400 -0.824 -7.180 1.00 93.69 81 LEU A C 1
ATOM 643 O O . LEU A 1 81 ? -6.441 -1.909 -6.608 1.00 93.69 81 LEU A O 1
ATOM 647 N N . LEU A 1 82 ? -5.314 -0.410 -7.841 1.00 94.38 82 LEU A N 1
ATOM 648 C CA . LEU A 1 82 ? -4.079 -1.198 -7.927 1.00 94.38 82 LEU A CA 1
ATOM 649 C C . LEU A 1 82 ? -3.431 -1.404 -6.550 1.00 94.38 82 LEU A C 1
ATOM 651 O O . LEU A 1 82 ? -2.969 -2.502 -6.238 1.00 94.38 82 LEU A O 1
ATOM 655 N N . PHE A 1 83 ? -3.438 -0.366 -5.711 1.00 95.00 83 PHE A N 1
ATOM 656 C CA . PHE A 1 83 ? -2.868 -0.371 -4.360 1.00 95.00 83 PHE A CA 1
ATOM 657 C C . PHE A 1 83 ? -3.880 -0.726 -3.256 1.00 95.00 83 PHE A C 1
ATOM 659 O O . PHE A 1 83 ? -3.573 -0.611 -2.064 1.00 95.00 83 PHE A O 1
ATOM 666 N N . LEU A 1 84 ? -5.077 -1.187 -3.618 1.00 94.44 84 LEU A N 1
ATOM 667 C CA . LEU A 1 84 ? -6.139 -1.566 -2.688 1.00 94.44 84 LEU A CA 1
ATOM 668 C C . LEU A 1 84 ? -5.673 -2.583 -1.632 1.00 94.44 84 LEU A C 1
ATOM 670 O O . LEU A 1 84 ? -5.891 -2.304 -0.450 1.00 94.44 84 LEU A O 1
ATOM 674 N N . PRO A 1 85 ? -4.989 -3.696 -1.982 1.00 94.31 85 PRO A N 1
ATOM 675 C CA . PRO A 1 85 ? -4.451 -4.636 -0.993 1.00 94.31 85 PRO A CA 1
ATOM 676 C C . PRO A 1 85 ? -3.635 -3.956 0.113 1.00 94.31 85 PRO A C 1
ATOM 678 O O . PRO A 1 85 ? -3.876 -4.174 1.299 1.00 94.31 85 PRO A O 1
ATOM 681 N N . PHE A 1 86 ? -2.706 -3.073 -0.262 1.00 95.12 86 PHE A N 1
ATOM 682 C CA . PHE A 1 86 ? -1.877 -2.336 0.694 1.00 95.12 86 PHE A CA 1
ATOM 683 C C . PHE A 1 86 ? -2.700 -1.357 1.531 1.00 95.12 86 PHE A C 1
ATOM 685 O O . PHE A 1 86 ? -2.486 -1.222 2.736 1.00 95.12 86 PHE A O 1
ATOM 692 N N . THR A 1 87 ? -3.673 -0.700 0.901 1.00 94.19 87 THR A N 1
ATOM 693 C CA . THR A 1 87 ? -4.561 0.253 1.569 1.00 94.19 87 THR A CA 1
ATOM 694 C C . THR A 1 87 ? -5.391 -0.435 2.653 1.00 94.19 87 THR A C 1
ATOM 696 O O . THR A 1 87 ? -5.487 0.079 3.768 1.00 94.19 87 THR A O 1
ATOM 699 N N . LEU A 1 88 ? -5.937 -1.624 2.374 1.00 95.31 88 LEU A N 1
ATOM 700 C CA . LEU A 1 88 ? -6.687 -2.406 3.359 1.00 95.31 88 LEU A CA 1
ATOM 701 C C . LEU A 1 88 ? -5.808 -2.891 4.510 1.00 95.31 88 LEU A C 1
ATOM 703 O O . LEU A 1 88 ? -6.225 -2.796 5.662 1.00 95.31 88 LEU A O 1
ATOM 707 N N . VAL A 1 89 ? -4.586 -3.357 4.234 1.00 95.12 89 VAL A N 1
ATOM 708 C CA . VAL A 1 89 ? -3.628 -3.714 5.295 1.00 95.12 89 VAL A CA 1
ATOM 709 C C . VAL A 1 89 ? -3.386 -2.513 6.215 1.00 95.12 89 VAL A C 1
ATOM 711 O O . VAL A 1 89 ? -3.493 -2.640 7.436 1.00 95.12 89 VAL A O 1
ATOM 714 N N . GLY A 1 90 ? -3.150 -1.328 5.645 1.00 94.44 90 GLY A N 1
ATOM 715 C CA . GLY A 1 90 ? -2.980 -0.091 6.410 1.00 94.44 90 GLY A CA 1
ATOM 716 C C . GLY A 1 90 ? -4.219 0.295 7.229 1.00 94.44 90 GLY A C 1
ATOM 717 O O . GLY A 1 90 ? -4.097 0.714 8.381 1.00 94.44 90 GLY A O 1
ATOM 718 N N . MET A 1 91 ? -5.424 0.112 6.680 1.00 94.75 91 MET A N 1
ATOM 719 C CA . MET A 1 91 ? -6.675 0.336 7.414 1.00 94.75 91 MET A CA 1
ATOM 720 C C . MET A 1 91 ? -6.835 -0.625 8.586 1.00 94.75 91 MET A C 1
ATOM 722 O O . MET A 1 91 ? -7.174 -0.187 9.685 1.00 94.75 91 MET A O 1
ATOM 726 N N . MET A 1 92 ? -6.572 -1.913 8.371 1.00 95.19 92 MET A N 1
ATOM 727 C CA . MET A 1 92 ? -6.661 -2.927 9.416 1.00 95.19 92 MET A CA 1
ATOM 728 C C . MET A 1 92 ? -5.672 -2.626 10.542 1.00 95.19 92 MET A C 1
ATOM 730 O O . MET A 1 92 ? -6.045 -2.616 11.712 1.00 95.19 92 MET A O 1
ATOM 734 N N . PHE A 1 93 ? -4.434 -2.280 10.193 1.00 95.38 93 PHE A N 1
ATOM 735 C CA . PHE A 1 93 ? -3.418 -1.868 11.156 1.00 95.38 93 PHE A CA 1
ATOM 736 C C . PHE A 1 93 ? -3.865 -0.660 11.988 1.00 95.38 93 PHE A C 1
ATOM 738 O O . PHE A 1 93 ? -3.792 -0.692 13.217 1.00 95.38 93 PHE A O 1
ATOM 745 N N . LYS A 1 94 ? -4.419 0.373 11.338 1.00 93.12 94 LYS A N 1
ATOM 746 C CA . LYS A 1 94 ? -4.985 1.539 12.028 1.00 93.12 94 LYS A CA 1
ATOM 747 C C . LYS A 1 94 ? -6.095 1.138 13.000 1.00 93.12 94 LYS A C 1
ATOM 749 O O . LYS A 1 94 ? -6.110 1.634 14.119 1.00 93.12 94 LYS A O 1
ATOM 754 N N . ILE A 1 95 ? -7.001 0.243 12.603 1.00 93.81 95 ILE A N 1
ATOM 755 C CA . ILE A 1 95 ? -8.089 -0.240 13.467 1.00 93.81 95 ILE A CA 1
ATOM 756 C C . ILE A 1 95 ? -7.532 -0.957 14.700 1.00 93.81 95 ILE A C 1
ATOM 758 O O . ILE A 1 95 ? -7.967 -0.671 15.814 1.00 93.81 95 ILE A O 1
ATOM 762 N N . LEU A 1 96 ? -6.569 -1.864 14.516 1.00 94.25 96 LEU A N 1
ATOM 763 C CA . LEU A 1 96 ? -5.962 -2.620 15.613 1.00 94.25 96 LEU A CA 1
ATOM 764 C C . LEU A 1 96 ? -5.247 -1.700 16.610 1.00 94.25 96 LEU A C 1
ATOM 766 O O . LEU A 1 96 ? -5.421 -1.851 17.819 1.00 94.25 96 LEU A O 1
ATOM 770 N N . ILE A 1 97 ? -4.498 -0.712 16.115 1.00 94.94 97 ILE A N 1
ATOM 771 C CA . ILE A 1 97 ? -3.838 0.281 16.971 1.00 94.94 97 ILE A CA 1
ATOM 772 C C . ILE A 1 97 ? -4.860 1.146 17.698 1.00 94.94 97 ILE A C 1
ATOM 774 O O . ILE A 1 97 ? -4.734 1.323 18.906 1.00 94.94 97 ILE A O 1
ATOM 778 N N . SER A 1 98 ? -5.871 1.667 16.996 1.00 91.06 98 SER A N 1
ATOM 779 C CA . SER A 1 98 ? -6.908 2.492 17.620 1.00 91.06 98 SER A CA 1
ATOM 780 C C . SER A 1 98 ? -7.597 1.747 18.760 1.00 91.06 98 SER A C 1
ATOM 782 O O . SER A 1 98 ? -7.692 2.295 19.849 1.00 91.06 98 SER A O 1
ATOM 784 N N . LYS A 1 99 ? -7.953 0.471 18.565 1.00 88.81 99 LYS A N 1
ATOM 785 C CA . LYS A 1 99 ? -8.526 -0.367 19.630 1.00 88.81 99 LYS A CA 1
ATOM 786 C C . LYS A 1 99 ? -7.589 -0.527 20.823 1.00 88.81 99 LYS A C 1
ATOM 788 O O . LYS A 1 99 ? -8.028 -0.462 21.964 1.00 88.81 99 LYS A O 1
ATOM 793 N N . LYS A 1 100 ? -6.292 -0.729 20.574 1.00 89.19 100 LYS A N 1
ATOM 794 C CA . LYS A 1 100 ? -5.309 -0.848 21.656 1.00 89.19 100 LYS A CA 1
ATOM 795 C C . LYS A 1 100 ? -5.196 0.452 22.456 1.00 89.19 100 LYS A C 1
ATOM 797 O O . LYS A 1 100 ? -5.148 0.397 23.677 1.00 89.19 100 LYS A O 1
ATOM 802 N N . ILE A 1 101 ? -5.172 1.601 21.783 1.00 90.50 101 ILE A N 1
ATOM 803 C CA . ILE A 1 101 ? -5.121 2.916 22.437 1.00 90.50 101 ILE A CA 1
ATOM 804 C C . ILE A 1 101 ? -6.399 3.165 23.246 1.00 90.50 101 ILE A C 1
ATOM 806 O O . ILE A 1 101 ? -6.311 3.566 24.401 1.00 90.50 101 ILE A O 1
ATOM 810 N N . GLU A 1 102 ? -7.568 2.881 22.667 1.00 87.94 102 GLU A N 1
ATOM 811 C CA . GLU A 1 102 ? -8.866 3.005 23.341 1.00 87.94 102 GLU A CA 1
ATOM 812 C C . GLU A 1 102 ? -8.922 2.139 24.608 1.00 87.94 102 GLU A C 1
ATOM 814 O O . GLU A 1 102 ? -9.357 2.617 25.650 1.00 87.94 102 GLU A O 1
ATOM 819 N N . ASN A 1 103 ? -8.417 0.903 24.556 1.00 86.06 103 ASN A N 1
ATOM 820 C CA . ASN A 1 103 ? -8.359 0.024 25.726 1.00 86.06 103 ASN A CA 1
ATOM 821 C C . ASN A 1 103 ? -7.434 0.570 26.822 1.00 86.06 103 ASN A C 1
ATOM 823 O O . ASN A 1 103 ? -7.823 0.571 27.979 1.00 86.06 103 ASN A O 1
ATOM 827 N N . LEU A 1 104 ? -6.255 1.096 26.472 1.00 85.50 104 LEU A N 1
ATOM 828 C CA . LEU A 1 104 ? -5.335 1.685 27.456 1.00 85.50 104 LEU A CA 1
ATOM 829 C C . LEU A 1 104 ? -5.922 2.933 28.130 1.00 85.50 104 LEU A C 1
ATOM 831 O O . LEU A 1 104 ? -5.757 3.125 29.332 1.00 85.50 104 LEU A O 1
ATOM 835 N N . GLN A 1 105 ? -6.626 3.770 27.364 1.00 82.62 105 GLN A N 1
ATOM 836 C CA . GLN A 1 105 ? -7.372 4.902 27.918 1.00 82.62 105 GLN A CA 1
ATOM 837 C C . GLN A 1 105 ? -8.517 4.419 28.802 1.00 82.62 105 GLN A C 1
ATOM 839 O O . GLN A 1 105 ? -8.776 5.002 29.850 1.00 82.62 105 GLN A O 1
ATOM 844 N N . LYS A 1 106 ? -9.199 3.343 28.402 1.00 77.00 106 LYS A N 1
ATOM 845 C CA . LYS A 1 106 ? -10.264 2.749 29.197 1.00 77.00 106 LYS A CA 1
ATOM 846 C C . LYS A 1 106 ? -9.717 2.199 30.503 1.00 77.00 106 LYS A C 1
ATOM 848 O O . LYS A 1 106 ? -10.305 2.513 31.517 1.00 77.00 106 LYS A O 1
ATOM 853 N N . ASP A 1 107 ? -8.587 1.500 30.523 1.00 68.44 107 ASP A N 1
ATOM 854 C CA . ASP A 1 107 ? -7.974 0.967 31.748 1.00 68.44 107 ASP A CA 1
ATOM 855 C C . ASP A 1 107 ? -7.500 2.084 32.696 1.00 68.44 107 ASP A C 1
ATOM 857 O O . ASP A 1 107 ? -7.735 2.001 33.901 1.00 68.44 107 ASP A O 1
ATOM 861 N N . GLN A 1 108 ? -6.933 3.177 32.167 1.00 59.09 108 GLN A N 1
ATOM 862 C CA . GLN A 1 108 ? -6.641 4.381 32.962 1.00 59.09 108 GLN A CA 1
ATOM 863 C C . GLN A 1 108 ? -7.911 5.011 33.535 1.00 59.09 108 GLN A C 1
ATOM 865 O O . GLN A 1 108 ? -7.946 5.377 34.706 1.00 59.09 108 GLN A O 1
ATOM 870 N N . ASN A 1 109 ? -8.973 5.069 32.736 1.00 53.97 109 ASN A N 1
ATOM 871 C CA . ASN A 1 109 ? -10.263 5.561 33.181 1.00 53.97 109 ASN A CA 1
ATOM 872 C C . ASN A 1 109 ? -11.056 4.520 33.990 1.00 53.97 109 ASN A C 1
ATOM 874 O O . ASN A 1 109 ? -12.053 4.896 34.582 1.00 53.97 109 ASN A O 1
ATOM 878 N N . THR A 1 110 ? -10.664 3.239 34.063 1.00 51.56 110 THR A N 1
ATOM 879 C CA . THR A 1 110 ? -11.372 2.173 34.811 1.00 51.56 110 THR A CA 1
ATOM 880 C C . THR A 1 110 ? -10.976 2.168 36.286 1.00 51.56 110 THR A C 1
ATOM 882 O O . THR A 1 110 ? -11.776 1.759 37.122 1.00 51.56 110 THR A O 1
ATOM 885 N N . GLY A 1 111 ? -9.838 2.779 36.638 1.00 46.81 111 GLY A N 1
ATOM 886 C CA . GLY A 1 111 ? -9.604 3.287 37.997 1.00 46.81 111 GLY A CA 1
ATOM 887 C C . GLY A 1 111 ? -10.544 4.439 38.394 1.00 46.81 111 GLY A C 1
ATOM 888 O O . GLY A 1 111 ? -10.605 4.798 39.563 1.00 46.81 111 GLY A O 1
ATOM 889 N N . THR A 1 112 ? -11.303 4.988 37.439 1.00 48.78 112 THR A N 1
ATOM 890 C CA . THR A 1 112 ? -12.219 6.128 37.618 1.00 48.78 112 THR A CA 1
ATOM 891 C C . THR A 1 112 ? -13.654 5.832 37.134 1.00 48.78 112 THR A C 1
ATOM 893 O O . THR A 1 112 ? -14.544 6.644 37.349 1.00 48.78 112 THR A O 1
ATOM 896 N N . GLN A 1 113 ? -13.929 4.672 36.511 1.00 42.34 113 GLN A N 1
ATOM 897 C CA . GLN A 1 113 ? -15.207 4.339 35.842 1.00 42.34 113 GLN A CA 1
ATOM 898 C C . GLN A 1 113 ? -16.098 3.350 36.592 1.00 42.34 113 GLN A C 1
ATOM 900 O O . GLN A 1 113 ? -17.207 3.091 36.134 1.00 42.34 113 GLN A O 1
ATOM 905 N N . ALA A 1 114 ? -15.708 2.900 37.787 1.00 43.91 114 ALA A N 1
ATOM 906 C CA . ALA A 1 114 ? -16.702 2.424 38.753 1.00 43.91 114 ALA A CA 1
ATOM 907 C C . ALA A 1 114 ? -17.574 3.574 39.318 1.00 43.91 114 ALA A C 1
ATOM 909 O O . ALA A 1 114 ? -18.594 3.292 39.939 1.00 43.91 114 ALA A O 1
ATOM 910 N N . SER A 1 115 ? -17.228 4.848 39.055 1.00 42.19 115 SER A N 1
ATOM 911 C CA . SER A 1 115 ? -17.969 6.029 39.543 1.00 42.19 115 SER A CA 1
ATOM 912 C C . SER A 1 115 ? -18.682 6.861 38.463 1.00 42.19 115 SER A C 1
ATOM 914 O O . SER A 1 115 ? -19.485 7.734 38.794 1.00 42.19 115 SER A O 1
ATOM 916 N N . ILE A 1 116 ? -18.500 6.592 37.162 1.00 45.03 116 ILE A N 1
ATOM 917 C CA . ILE A 1 116 ? -19.135 7.397 36.089 1.00 45.03 116 ILE A CA 1
ATOM 918 C C . ILE A 1 116 ? -20.524 6.854 35.719 1.00 45.03 116 ILE A C 1
ATOM 920 O O . ILE A 1 116 ? -20.855 6.636 34.556 1.00 45.03 116 ILE A O 1
ATOM 924 N N . SER A 1 117 ? -21.360 6.628 36.728 1.00 42.91 117 SER A N 1
ATOM 925 C CA . SER A 1 117 ? -22.808 6.772 36.563 1.00 42.91 117 SER A CA 1
ATOM 926 C C . SER A 1 117 ? -23.374 7.918 37.399 1.00 42.91 117 SER A C 1
ATOM 928 O O . SER A 1 117 ? -24.589 8.081 37.392 1.00 42.91 117 SER A O 1
ATOM 930 N N . ASN A 1 118 ? -22.549 8.708 38.109 1.00 43.41 118 ASN A N 1
ATOM 931 C CA . ASN A 1 118 ? -23.088 9.834 38.876 1.00 43.41 118 ASN A CA 1
ATOM 932 C C . ASN A 1 118 ? -22.164 11.028 39.153 1.00 43.41 118 ASN A C 1
ATOM 934 O O . ASN A 1 118 ? -22.612 11.958 39.817 1.00 43.41 118 ASN A O 1
ATOM 938 N N . GLU A 1 119 ? -20.922 11.056 38.672 1.00 45.12 119 GLU A N 1
ATOM 939 C CA . GLU A 1 119 ? -20.042 12.192 38.961 1.00 45.12 119 GLU A CA 1
ATOM 940 C C . GLU A 1 119 ? -19.813 13.018 37.702 1.00 45.12 119 GLU A C 1
ATOM 942 O O . GLU A 1 119 ? -19.052 12.669 36.797 1.00 45.12 119 GLU A O 1
ATOM 947 N N . PHE A 1 120 ? -20.587 14.099 37.633 1.00 46.38 120 PHE A N 1
ATOM 948 C CA . PHE A 1 120 ? -20.304 15.258 36.811 1.00 46.38 120 PHE A CA 1
ATOM 949 C C . PHE A 1 120 ? -18.816 15.577 36.937 1.00 46.38 120 PHE A C 1
ATOM 951 O O . PHE A 1 120 ? -18.305 15.750 38.039 1.00 46.38 120 PHE A O 1
ATOM 958 N N . ILE A 1 121 ? -18.121 15.639 35.804 1.00 51.81 121 ILE A N 1
ATOM 959 C CA . ILE A 1 121 ? -16.800 16.252 35.755 1.00 51.81 121 ILE A CA 1
ATOM 960 C C . ILE A 1 121 ? -17.057 17.728 36.049 1.00 51.81 121 ILE A C 1
ATOM 962 O O . ILE A 1 121 ? -17.486 18.475 35.168 1.00 51.81 121 ILE A O 1
ATOM 966 N N . GLU A 1 122 ? -16.895 18.118 37.311 1.00 49.94 122 GLU A N 1
ATOM 967 C CA . GLU A 1 122 ? -16.759 19.513 37.690 1.00 49.94 122 GLU A CA 1
ATOM 968 C C . GLU A 1 122 ? -15.459 19.974 37.039 1.00 49.94 122 GLU A C 1
ATOM 970 O O . GLU A 1 122 ? -14.353 19.667 37.483 1.00 49.94 122 GLU A O 1
ATOM 975 N N . TYR A 1 123 ? -15.599 20.596 35.871 1.00 57.47 123 TYR A N 1
ATOM 976 C CA . TYR A 1 123 ? -14.528 21.390 35.309 1.00 57.47 123 TYR A CA 1
ATOM 977 C C . TYR A 1 123 ? -14.176 22.412 36.383 1.00 57.47 123 TYR A C 1
ATOM 979 O O . TYR A 1 123 ? -15.053 23.158 36.814 1.00 57.47 123 TYR A O 1
ATOM 987 N N . GLU A 1 124 ? -12.923 22.421 36.830 1.00 58.81 124 GLU A N 1
ATOM 988 C CA . GLU A 1 124 ? -12.413 23.531 37.620 1.00 58.81 124 GLU A CA 1
ATOM 989 C C . GLU A 1 124 ? -12.558 24.777 36.743 1.00 58.81 124 GLU A C 1
ATOM 991 O O . GLU A 1 124 ? -11.847 24.968 35.751 1.00 58.81 124 GLU A O 1
ATOM 996 N N . ASP A 1 125 ? -13.601 25.551 37.028 1.00 53.28 125 ASP A N 1
ATOM 997 C CA . ASP A 1 125 ? -13.899 26.776 36.323 1.00 53.28 125 ASP A CA 1
ATOM 998 C C . ASP A 1 125 ? -12.817 27.777 36.725 1.00 53.28 125 ASP A C 1
ATOM 1000 O O . ASP A 1 125 ? -12.865 28.382 37.794 1.00 53.28 125 ASP A O 1
ATOM 1004 N N . LEU A 1 126 ? -11.803 27.951 35.875 1.00 57.28 126 LEU A N 1
ATOM 1005 C CA . LEU A 1 126 ? -10.789 29.000 36.031 1.00 57.28 126 LEU A CA 1
ATOM 1006 C C . LEU A 1 126 ? -11.386 30.403 35.774 1.00 57.28 126 LEU A C 1
ATOM 1008 O O . LEU A 1 126 ? -10.735 31.273 35.195 1.00 57.28 126 LEU A O 1
ATOM 1012 N N . SER A 1 127 ? -12.643 30.638 36.156 1.00 52.56 127 SER A N 1
ATOM 1013 C CA . SER A 1 127 ? -13.367 31.892 35.959 1.00 52.56 127 SER A CA 1
ATOM 1014 C C . SER A 1 127 ? -13.366 32.806 37.184 1.00 52.56 127 SER A C 1
ATOM 1016 O O . SER A 1 127 ? -14.019 33.846 37.142 1.00 52.56 127 SER A O 1
ATOM 1018 N N . LEU A 1 128 ? -12.607 32.495 38.242 1.00 52.16 128 LEU A N 1
ATOM 1019 C CA . LEU A 1 128 ? -12.485 33.360 39.424 1.00 52.16 128 LEU A CA 1
ATOM 1020 C C . LEU A 1 128 ? -11.066 33.429 40.006 1.00 52.16 128 LEU A C 1
ATOM 1022 O O . LEU A 1 128 ? -10.905 33.661 41.201 1.00 52.16 128 LEU A O 1
ATOM 1026 N N . GLU A 1 129 ? -10.020 33.309 39.183 1.00 52.56 129 GLU A N 1
ATOM 1027 C CA . GLU A 1 129 ? -8.764 33.938 39.593 1.00 52.56 129 GLU A CA 1
ATOM 1028 C C . GLU A 1 129 ? -8.949 35.446 39.417 1.00 52.56 129 GLU A C 1
ATOM 1030 O O . GLU A 1 129 ? -9.076 35.956 38.298 1.00 52.56 129 GLU A O 1
ATOM 1035 N N . GLU A 1 130 ? -9.106 36.127 40.555 1.00 61.28 130 GLU A N 1
ATOM 1036 C CA . GLU A 1 130 ? -9.250 37.570 40.683 1.00 61.28 130 GLU A CA 1
ATOM 1037 C C . GLU A 1 130 ? -8.330 38.265 39.682 1.00 61.28 130 GLU A C 1
ATOM 1039 O O . GLU A 1 130 ? -7.106 38.275 39.822 1.00 61.28 130 GLU A O 1
ATOM 1044 N N . ARG A 1 131 ? -8.920 38.851 38.635 1.00 52.31 131 ARG A N 1
ATOM 1045 C CA . ARG A 1 131 ? -8.183 39.764 37.767 1.00 52.31 131 ARG A CA 1
ATOM 1046 C C . ARG A 1 131 ? -7.616 40.845 38.686 1.00 52.31 131 ARG A C 1
ATOM 1048 O O . ARG A 1 131 ? -8.427 41.577 39.257 1.00 52.31 131 ARG A O 1
ATOM 1055 N N . PRO A 1 132 ? -6.287 41.006 38.819 1.00 61.00 132 PRO A N 1
ATOM 1056 C CA . PRO A 1 132 ? -5.777 42.175 39.507 1.00 61.00 132 PRO A CA 1
ATOM 1057 C C . PRO A 1 132 ? -6.335 43.388 38.766 1.00 61.00 132 PRO A C 1
ATOM 1059 O O . PRO A 1 132 ? -6.210 43.477 37.537 1.00 61.00 132 PRO A O 1
ATOM 1062 N N . GLU A 1 133 ? -7.021 44.271 39.494 1.00 62.69 133 GLU A N 1
ATOM 1063 C CA . GLU A 1 133 ? -7.557 45.506 38.933 1.00 62.69 133 GLU A CA 1
ATOM 1064 C C . GLU A 1 133 ? -6.474 46.164 38.080 1.00 62.69 133 GLU A C 1
ATOM 1066 O O . GLU A 1 133 ? -5.346 46.410 38.525 1.00 62.69 133 GLU A O 1
ATOM 1071 N N . ARG A 1 134 ? -6.807 46.424 36.814 1.00 59.25 134 ARG A N 1
ATOM 1072 C CA . ARG A 1 134 ? -5.940 47.182 35.921 1.00 59.25 134 ARG A CA 1
ATOM 1073 C C . ARG A 1 134 ? -5.792 48.570 36.537 1.00 59.25 134 ARG A C 1
ATOM 1075 O O . ARG A 1 134 ? -6.683 49.400 36.390 1.00 59.25 134 ARG A O 1
ATOM 1082 N N . LYS A 1 135 ? -4.675 48.829 37.219 1.00 59.81 135 LYS A N 1
ATOM 1083 C CA . LYS A 1 135 ? -4.305 50.188 37.622 1.00 59.81 135 LYS A CA 1
ATOM 1084 C C . LYS A 1 135 ? -4.225 51.023 36.346 1.00 59.81 135 LYS A C 1
ATOM 1086 O O . LYS A 1 135 ? -3.343 50.801 35.516 1.00 59.81 135 LYS A O 1
ATOM 1091 N N . THR A 1 136 ? -5.182 51.925 36.154 1.00 61.84 136 THR A N 1
ATOM 1092 C CA . THR A 1 136 ? -5.106 52.936 35.103 1.00 61.84 136 THR A CA 1
ATOM 1093 C C . THR A 1 136 ? -3.929 53.861 35.406 1.00 61.84 136 THR A C 1
ATOM 1095 O O . THR A 1 136 ? -3.506 54.005 36.557 1.00 61.84 136 THR A O 1
ATOM 1098 N N . VAL A 1 137 ? -3.350 54.439 34.352 1.00 62.22 137 VAL A N 1
ATOM 1099 C CA . VAL A 1 137 ? -2.121 55.253 34.412 1.00 62.22 137 VAL A CA 1
ATOM 1100 C C . VAL A 1 137 ? -2.254 56.432 35.393 1.00 62.22 137 VAL A C 1
ATOM 1102 O O . VAL A 1 137 ? -1.258 56.888 35.943 1.00 62.22 137 VAL A O 1
ATOM 1105 N N . ASP A 1 138 ? -3.484 56.840 35.704 1.00 61.75 138 ASP A N 1
ATOM 1106 C CA . ASP A 1 138 ? -3.810 57.938 36.618 1.00 61.75 138 ASP A CA 1
ATOM 1107 C C . ASP A 1 138 ? -3.428 57.674 38.086 1.00 61.75 138 ASP A C 1
ATOM 1109 O O . ASP A 1 138 ? -3.303 58.615 38.865 1.00 61.75 138 ASP A O 1
ATOM 1113 N N . ASN A 1 139 ? -3.217 56.410 38.476 1.00 59.84 139 ASN A N 1
ATOM 1114 C CA . ASN A 1 139 ? -2.912 56.030 39.862 1.00 59.84 139 ASN A CA 1
ATOM 1115 C C . ASN A 1 139 ? -1.420 55.764 40.128 1.00 59.84 139 ASN A C 1
ATOM 1117 O O . ASN A 1 139 ? -1.049 55.235 41.180 1.00 59.84 139 ASN A O 1
ATOM 1121 N N . TRP A 1 140 ? -0.545 56.118 39.185 1.00 63.84 140 TRP A N 1
ATOM 1122 C CA . TRP A 1 140 ? 0.888 56.184 39.449 1.00 63.84 140 TRP A CA 1
ATOM 1123 C C . TRP A 1 140 ? 1.195 57.520 40.127 1.00 63.84 140 TRP A C 1
ATOM 1125 O O . TRP A 1 140 ? 1.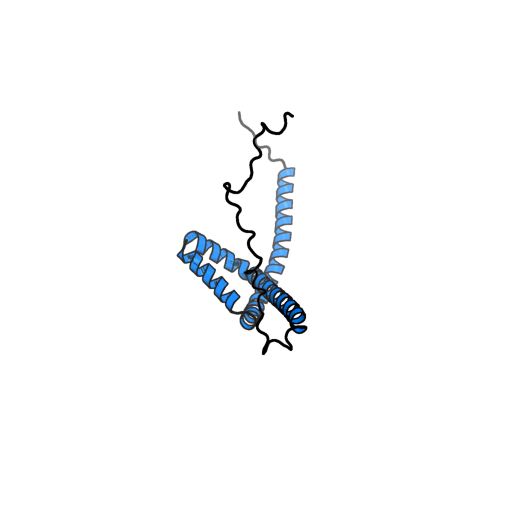148 58.569 39.490 1.00 63.84 140 TRP A O 1
ATOM 1135 N N . LYS A 1 141 ? 1.554 57.491 41.417 1.00 64.38 141 LYS A N 1
ATOM 1136 C CA . LYS A 1 141 ? 2.272 58.615 42.031 1.00 64.38 141 LYS A CA 1
ATOM 1137 C C . LYS A 1 141 ? 3.644 58.695 41.372 1.00 64.38 141 LYS A C 1
ATOM 1139 O O . LYS A 1 141 ? 4.574 57.993 41.758 1.00 64.38 141 LYS A O 1
ATOM 1144 N N . ILE A 1 142 ? 3.736 59.489 40.313 1.00 66.94 142 ILE A N 1
ATOM 1145 C CA . ILE A 1 142 ? 5.014 59.908 39.761 1.00 66.94 142 ILE A CA 1
ATOM 1146 C C . ILE A 1 142 ? 5.549 60.931 40.757 1.00 66.94 142 ILE A C 1
ATOM 1148 O O . ILE A 1 142 ? 5.136 62.088 40.728 1.00 66.94 142 ILE A O 1
ATOM 1152 N N . ASP A 1 143 ? 6.426 60.498 41.660 1.00 66.44 143 ASP A N 1
ATOM 1153 C CA . ASP A 1 143 ? 7.232 61.445 42.424 1.00 66.44 143 ASP A CA 1
ATOM 1154 C C . ASP A 1 143 ? 8.008 62.279 41.400 1.00 66.44 143 ASP A C 1
ATOM 1156 O O . ASP A 1 143 ? 8.780 61.746 40.588 1.00 66.44 143 ASP A O 1
ATOM 1160 N N . SER A 1 144 ? 7.730 63.584 41.361 1.00 64.19 144 SER A N 1
ATOM 1161 C CA . SER A 1 144 ? 8.441 64.481 40.466 1.00 64.19 144 SER A CA 1
ATOM 1162 C C . SER A 1 144 ? 9.919 64.451 40.848 1.00 64.19 144 SER A C 1
ATOM 1164 O O . SER A 1 144 ? 10.309 64.380 42.013 1.00 64.19 144 SER A O 1
ATOM 1166 N N . TRP A 1 145 ? 10.781 64.485 39.837 1.00 60.72 145 TRP A N 1
ATOM 1167 C CA . TRP A 1 145 ? 12.233 64.385 40.001 1.00 60.72 145 TRP A CA 1
ATOM 1168 C C . TRP A 1 145 ? 12.861 65.560 40.780 1.00 60.72 145 TRP A C 1
ATOM 1170 O O . TRP A 1 145 ? 14.082 65.610 40.933 1.00 60.72 145 TRP A O 1
ATOM 1180 N N . GLU A 1 146 ? 12.043 66.487 41.275 1.00 62.25 146 GLU A N 1
ATOM 1181 C CA . GLU A 1 146 ? 12.429 67.675 42.032 1.00 62.25 146 GLU A CA 1
ATOM 1182 C C . GLU A 1 146 ? 12.666 67.373 43.522 1.00 62.25 146 GLU A C 1
ATOM 1184 O O . GLU A 1 146 ? 13.526 68.008 44.130 1.00 62.25 146 GLU A O 1
ATOM 1189 N N . ASP A 1 147 ? 12.049 66.329 44.085 1.00 61.72 147 ASP A N 1
ATOM 1190 C CA . ASP A 1 147 ? 12.204 65.979 45.509 1.00 61.72 147 ASP A CA 1
ATOM 1191 C C . ASP A 1 147 ? 13.487 65.190 45.833 1.00 61.72 147 ASP A C 1
ATOM 1193 O O . ASP A 1 147 ? 13.813 64.962 46.996 1.00 61.72 147 ASP A O 1
ATOM 1197 N N . ARG A 1 148 ? 14.280 64.803 44.823 1.00 62.38 148 ARG A N 1
ATOM 1198 C CA . ARG A 1 148 ? 15.555 64.076 45.010 1.00 62.38 148 ARG A CA 1
ATOM 1199 C C . ARG A 1 148 ? 16.803 64.965 45.063 1.00 62.38 148 ARG A C 1
ATOM 1201 O O . ARG A 1 148 ? 17.916 64.446 44.995 1.00 62.38 148 ARG A O 1
ATOM 1208 N N . LYS A 1 149 ? 16.647 66.289 45.156 1.00 58.22 149 LYS A N 1
ATOM 1209 C CA . LYS A 1 149 ? 17.763 67.247 45.292 1.00 58.22 149 LYS A CA 1
ATOM 1210 C C . LYS A 1 149 ? 17.661 68.116 46.552 1.00 58.22 149 LYS A C 1
ATOM 1212 O O . LYS A 1 149 ? 17.848 69.331 46.484 1.00 58.22 149 LYS A O 1
ATOM 1217 N N . LYS A 1 150 ? 17.414 67.493 47.702 1.00 51.66 150 LYS A N 1
ATOM 1218 C CA . LYS A 1 150 ? 17.769 68.059 49.008 1.00 51.66 150 LYS A CA 1
ATOM 1219 C C . LYS A 1 150 ? 18.603 67.072 49.801 1.00 51.66 150 LYS A C 1
ATOM 1221 O O . LYS A 1 150 ? 18.254 65.874 49.771 1.00 51.66 150 LYS A O 1
#

Sequence (150 aa):
MNKSISFNFSSLIGIIILLVFGYFLFSVAKIFYIIFLYATPLLLIAILIMKKELLFSYFKKIGTNIKLSPLVGILNGIVSLLFLPFTLVGMMFKILISKKIENLQKDQNTGTQASISNEFIEYEDLSLEERPERKTVDNWKIDSWEDRKK